Protein AF-X6CIQ8-F1 (afdb_monomer)

Sequence (81 aa):
MLKATYQPQPVKWVEIPKPDGGVRKLGVPCVVDRLIQQALLQVLQEQWGPTFSEHSYGFRPERSAHQAVAQAQCYIAEGYS

Nearest PDB structures (foldseek):
  6ar1-assembly2_D  TM=9.530E-01  e=1.218E-06  Geobacillus stearothermophilus
  6ar1-assembly1_A  TM=9.598E-01  e=1.390E-06  Geobacillus stearoth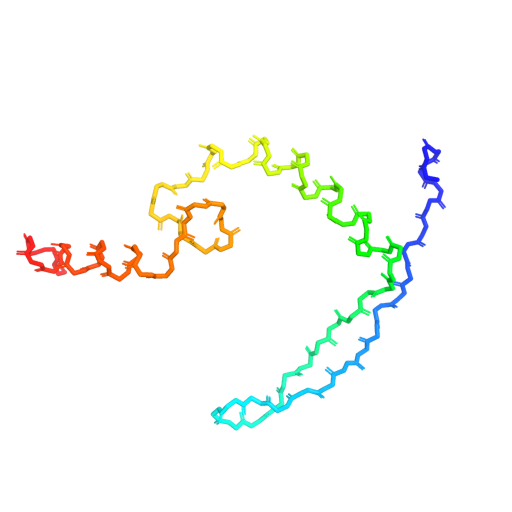ermophilus
  5irg-assembly1_A  TM=9.058E-01  e=1.000E-06  Roseburia intestinalis XB6B4
  5hhl-assembly4_G  TM=9.266E-01  e=1.808E-06  Agathobacter 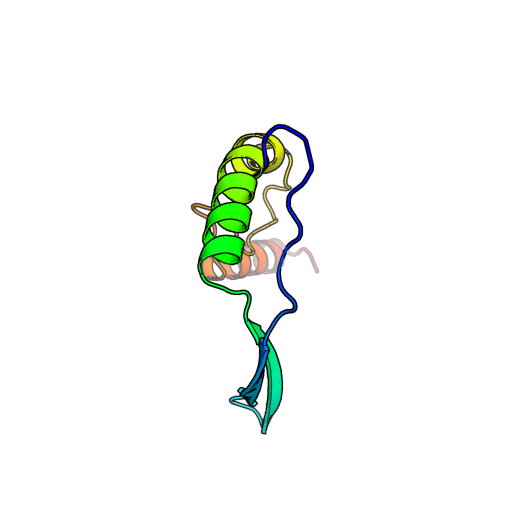rectalis M104/1
  6mec-assembly1_C  TM=8.139E-01  e=5.166E-03  Thermosynechococcus vestitus BP-1

Mean predicted aligned error: 5.09 Å

Solvent-accessible surface area (backbone atoms only — not comparable to full-atom values): 5178 Å² total; per-residue (Å²): 90,98,82,72,73,64,75,82,72,81,56,45,80,44,78,42,78,41,95,91,59,64,74,44,80,42,72,48,59,52,76,6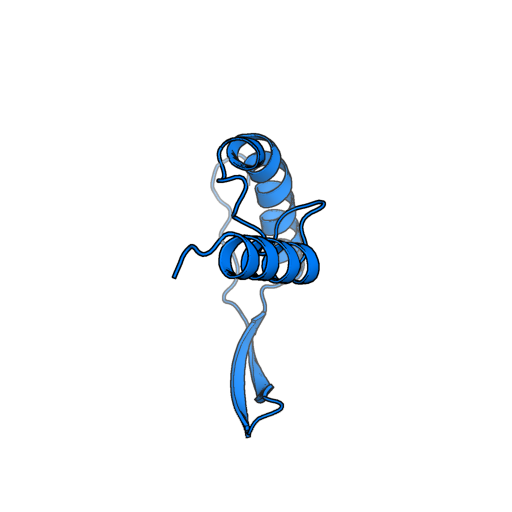7,53,50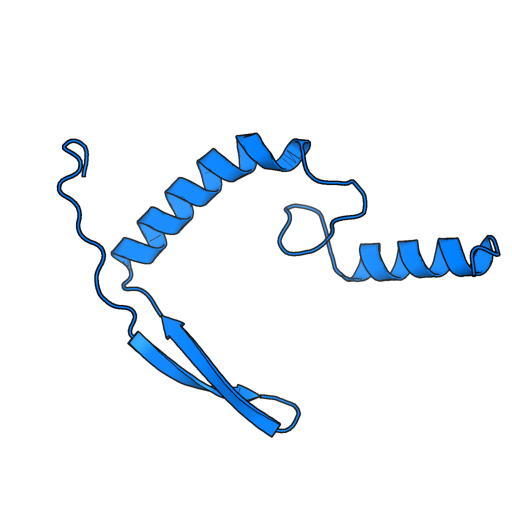,52,51,53,50,56,50,46,57,60,51,44,70,69,47,58,80,76,53,59,90,90,63,32,79,98,41,87,102,41,40,72,66,58,50,53,52,53,53,52,51,39,53,75,73,64,63,124

Radius of gyration: 18.74 Å; Cα contacts (8 Å, |Δi|>4): 52; chains: 1; bounding box: 38×37×49 Å

Secondary structure (DSSP, 8-state):
-TTS---PPPPEEEEEE-TTSSEEEEEE--HHHHHHHHHHHHHHHHHHGGGS-TT--TT-TT--HHHHHHHHHHHHHTT--

Structure (mmCIF, N/CA/C/O backbone):
data_AF-X6CIQ8-F1
#
_entry.id   AF-X6CIQ8-F1
#
loop_
_atom_site.group_PDB
_atom_site.id
_atom_site.type_symbol
_atom_site.label_atom_id
_atom_site.label_alt_id
_atom_site.label_comp_id
_atom_site.label_asym_id
_atom_site.label_entity_id
_atom_site.label_seq_id
_atom_site.pdbx_PDB_ins_code
_atom_site.Cartn_x
_atom_site.Cartn_y
_atom_site.Cartn_z
_atom_site.occupancy
_atom_site.B_iso_or_equiv
_atom_site.auth_seq_id
_atom_site.auth_comp_id
_atom_site.auth_asym_id
_atom_site.auth_atom_id
_atom_site.pdbx_PDB_model_num
ATOM 1 N N . MET A 1 1 ? -10.956 9.699 19.823 1.00 63.50 1 MET A N 1
ATOM 2 C CA . MET A 1 1 ? -9.855 9.864 18.847 1.00 63.50 1 MET A CA 1
ATOM 3 C C . MET A 1 1 ? -8.971 11.066 19.121 1.00 63.50 1 MET A C 1
ATOM 5 O O . MET A 1 1 ? -7.808 10.851 19.403 1.00 63.50 1 MET A O 1
ATOM 9 N N . LEU A 1 2 ? -9.493 12.297 19.109 1.00 67.56 2 LEU A N 1
ATOM 10 C CA . LEU A 1 2 ? -8.678 13.523 19.241 1.00 67.56 2 LEU A CA 1
ATOM 11 C C . LEU A 1 2 ? -7.909 13.662 20.571 1.00 67.56 2 LEU A C 1
ATOM 13 O O . LEU A 1 2 ? -6.954 14.418 20.651 1.00 67.56 2 LEU A O 1
ATOM 17 N N . LYS A 1 3 ? -8.291 12.899 21.603 1.00 81.31 3 LYS A N 1
ATOM 18 C CA . LYS A 1 3 ? -7.562 12.784 22.879 1.00 81.31 3 LYS A CA 1
ATOM 19 C C . LYS A 1 3 ? -6.609 11.574 22.933 1.00 81.31 3 LYS A C 1
ATOM 21 O O . LYS A 1 3 ? -6.302 11.103 24.017 1.00 81.31 3 LYS A O 1
ATOM 26 N N . ALA A 1 4 ? -6.244 11.002 21.781 1.00 78.81 4 ALA A N 1
ATOM 27 C CA . ALA A 1 4 ? -5.450 9.771 21.646 1.00 78.81 4 ALA A CA 1
ATOM 28 C C . ALA A 1 4 ? -6.023 8.527 22.369 1.00 78.81 4 ALA A C 1
ATOM 30 O O . ALA A 1 4 ? -5.324 7.553 22.607 1.00 78.81 4 ALA A O 1
ATOM 31 N N . THR A 1 5 ? -7.320 8.524 22.685 1.00 91.62 5 THR A N 1
ATOM 32 C CA . THR A 1 5 ? -7.994 7.433 23.416 1.00 91.62 5 THR A CA 1
ATOM 33 C C . THR A 1 5 ? -8.507 6.295 22.533 1.00 91.62 5 THR A C 1
ATOM 35 O O . THR A 1 5 ? -9.176 5.389 23.022 1.00 91.62 5 THR A O 1
ATOM 38 N N . TYR A 1 6 ? -8.290 6.365 21.219 1.00 91.19 6 TYR A N 1
ATOM 39 C CA . TYR A 1 6 ? -8.824 5.362 20.303 1.00 91.19 6 TYR A CA 1
ATOM 40 C C . TYR A 1 6 ? -8.005 4.080 20.346 1.00 91.19 6 TYR A C 1
ATOM 42 O O . TYR A 1 6 ? -6.784 4.130 20.225 1.00 91.19 6 TYR A O 1
ATOM 50 N N . GLN A 1 7 ? -8.695 2.949 20.457 1.00 93.56 7 GLN A N 1
ATOM 51 C CA . GLN A 1 7 ? -8.096 1.627 20.378 1.00 93.56 7 GLN A CA 1
ATOM 52 C C . GLN A 1 7 ? -8.689 0.894 19.167 1.00 93.56 7 GLN A C 1
ATOM 54 O O . GLN A 1 7 ? -9.905 0.680 19.143 1.00 93.56 7 GLN A O 1
ATOM 59 N N . PRO A 1 8 ? -7.873 0.552 18.153 1.00 93.94 8 PRO A N 1
ATOM 60 C CA . PRO A 1 8 ? -8.340 -0.217 17.006 1.00 93.94 8 PRO A CA 1
ATOM 61 C C . PRO A 1 8 ? -8.759 -1.624 17.434 1.00 93.94 8 PRO A C 1
ATOM 63 O O . PRO A 1 8 ? -8.232 -2.178 18.403 1.00 93.94 8 PRO A O 1
ATOM 66 N N . GLN A 1 9 ? -9.700 -2.217 16.703 1.00 95.06 9 GLN A N 1
ATOM 67 C CA . GLN A 1 9 ? -10.143 -3.578 16.993 1.00 95.06 9 GLN A CA 1
ATOM 68 C C . GLN A 1 9 ? -9.159 -4.606 16.413 1.00 95.06 9 GLN A C 1
ATOM 70 O O . GLN A 1 9 ? -8.516 -4.345 15.390 1.00 95.06 9 GLN A O 1
ATOM 75 N N . PRO A 1 10 ? -9.046 -5.805 17.016 1.00 96.12 10 PRO A N 1
ATOM 76 C CA . PRO A 1 10 ? -8.286 -6.896 16.419 1.00 96.12 10 PRO A CA 1
ATOM 77 C C . PRO A 1 10 ? -8.790 -7.224 15.007 1.00 96.12 10 PRO A C 1
ATOM 79 O O . PRO A 1 10 ? -9.995 -7.280 14.756 1.00 96.12 10 PRO A O 1
ATOM 82 N N . VAL A 1 11 ? -7.864 -7.478 14.080 1.00 96.75 11 VAL A N 1
ATOM 83 C CA . VAL A 1 11 ? -8.215 -7.875 12.709 1.00 96.75 11 VAL A CA 1
ATOM 84 C C . VAL A 1 11 ? -8.848 -9.267 12.680 1.00 96.75 11 VAL A C 1
ATOM 86 O O . VAL A 1 11 ? -8.425 -10.177 13.396 1.00 96.75 11 VAL A O 1
ATOM 89 N N . LYS A 1 12 ? -9.836 -9.465 11.803 1.00 97.25 12 LYS A N 1
ATOM 90 C CA . LYS A 1 12 ? -10.418 -10.784 11.541 1.00 97.25 12 LYS A CA 1
ATOM 91 C C . LYS A 1 12 ? -9.527 -11.559 10.575 1.00 97.25 12 LYS A C 1
ATOM 93 O O . LYS A 1 12 ? -9.267 -11.090 9.469 1.00 97.25 12 LYS A O 1
ATOM 98 N N . TRP A 1 13 ? -9.117 -12.763 10.962 1.00 97.50 13 TRP A N 1
ATOM 99 C CA . TRP A 1 13 ? -8.379 -13.661 10.078 1.00 97.50 13 TRP A CA 1
ATOM 100 C C . TRP A 1 13 ? -9.316 -14.365 9.097 1.00 97.50 1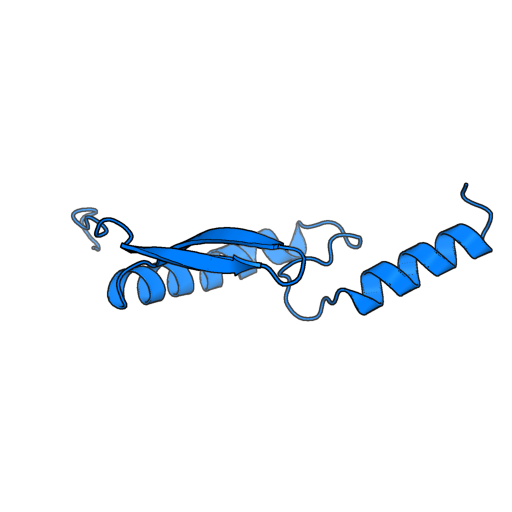3 TRP A C 1
ATOM 102 O O . TRP A 1 13 ? -10.307 -14.971 9.503 1.00 97.50 13 TRP A O 1
ATOM 112 N N . VAL A 1 14 ? -8.995 -14.279 7.809 1.00 97.44 14 VAL A N 1
ATOM 113 C CA . VAL A 1 14 ? -9.731 -14.936 6.724 1.00 97.44 14 VAL A CA 1
ATOM 114 C C . VAL A 1 14 ? -8.734 -15.654 5.827 1.00 97.44 14 VAL A C 1
ATOM 116 O O . VAL A 1 14 ? -7.773 -15.045 5.364 1.00 97.44 14 VAL A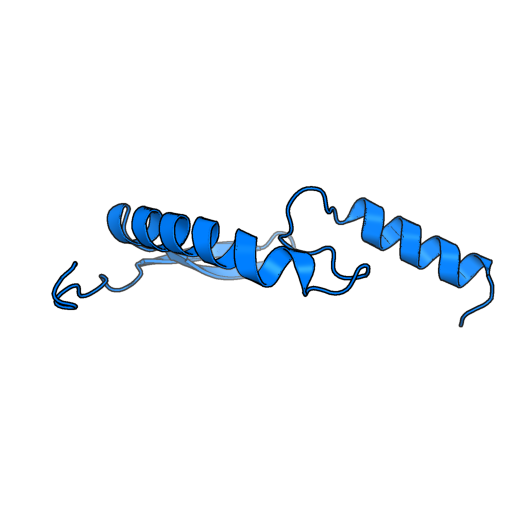 O 1
ATOM 119 N N . GLU A 1 15 ? -8.950 -16.938 5.576 1.00 97.81 15 GLU A N 1
ATOM 120 C CA . GLU A 1 15 ? -8.135 -17.712 4.642 1.00 97.81 15 GLU A CA 1
ATOM 121 C C . GLU A 1 15 ? -8.805 -17.738 3.271 1.00 97.81 15 GLU A C 1
ATOM 123 O O . GLU A 1 15 ? -9.997 -18.022 3.159 1.00 97.81 15 GLU A O 1
ATOM 128 N N . ILE A 1 16 ? -8.037 -17.421 2.230 1.00 97.00 16 ILE A N 1
ATOM 129 C CA . ILE A 1 16 ? -8.478 -17.503 0.836 1.00 97.00 16 ILE A CA 1
ATOM 130 C C . ILE A 1 16 ? -7.494 -18.358 0.026 1.00 97.00 16 ILE A C 1
ATOM 132 O O . ILE A 1 16 ? -6.289 -18.316 0.300 1.00 97.00 16 ILE A O 1
ATOM 136 N N . PRO A 1 17 ? -7.959 -19.131 -0.968 1.00 97.38 17 PRO A N 1
ATOM 137 C CA . PRO A 1 17 ? -7.067 -19.887 -1.840 1.00 97.38 17 PRO A CA 1
ATOM 138 C C . PRO A 1 17 ? -6.224 -18.944 -2.713 1.00 97.38 17 PRO A C 1
ATOM 140 O O . PRO A 1 17 ? -6.692 -17.885 -3.139 1.00 97.38 17 PRO A O 1
ATOM 143 N N . LYS A 1 18 ? -4.972 -19.322 -2.988 1.00 96.56 18 LYS A N 1
ATOM 144 C CA . LYS A 1 18 ? -4.137 -18.657 -4.003 1.00 96.56 18 LYS A CA 1
ATOM 145 C C . LYS A 1 18 ? -4.359 -19.306 -5.378 1.00 96.56 18 LYS A C 1
ATOM 147 O O . LYS A 1 18 ? -4.595 -20.513 -5.417 1.00 96.56 18 LYS A O 1
ATOM 152 N N . PRO A 1 19 ? -4.210 -18.556 -6.487 1.00 92.38 19 PRO A N 1
ATOM 153 C CA . PRO A 1 19 ? -4.306 -19.114 -7.840 1.00 92.38 19 PRO A CA 1
ATOM 154 C C . PRO A 1 19 ? -3.350 -20.290 -8.083 1.00 92.38 19 PRO A C 1
ATOM 156 O O . PRO A 1 19 ? -3.768 -21.317 -8.604 1.00 92.38 19 PRO A O 1
ATOM 159 N N . ASP A 1 20 ? -2.106 -20.177 -7.614 1.00 93.31 20 ASP A N 1
ATOM 160 C CA . ASP A 1 20 ? -1.051 -21.177 -7.846 1.00 93.31 20 ASP A CA 1
ATOM 161 C C . ASP A 1 20 ? -0.969 -22.246 -6.736 1.00 93.31 20 ASP A C 1
ATOM 163 O O . ASP A 1 20 ? 0.022 -22.964 -6.614 1.00 93.31 20 ASP A O 1
ATOM 167 N N . GLY A 1 21 ? -2.002 -22.341 -5.891 1.00 93.25 21 GLY A N 1
ATOM 168 C CA . GLY A 1 21 ? -2.072 -23.290 -4.781 1.00 93.25 21 GLY A CA 1
ATOM 169 C C . GLY A 1 21 ? -1.651 -22.731 -3.415 1.00 93.25 21 GLY A C 1
ATOM 170 O O . GLY A 1 21 ? -0.949 -21.725 -3.275 1.00 93.25 21 GLY A O 1
ATOM 171 N N . GLY A 1 22 ? -2.126 -23.400 -2.362 1.00 95.06 22 GLY A N 1
ATOM 172 C CA . GLY A 1 22 ? -1.973 -22.972 -0.970 1.00 95.06 22 GLY A CA 1
ATOM 173 C C . GLY A 1 22 ? -2.979 -21.897 -0.537 1.00 95.06 22 GLY A C 1
ATOM 174 O O . GLY A 1 22 ? -3.881 -21.510 -1.281 1.00 95.06 22 GLY A O 1
ATOM 175 N N . VAL A 1 23 ? -2.817 -21.408 0.697 1.00 96.75 23 VAL A N 1
ATOM 176 C CA . VAL A 1 23 ? -3.717 -20.423 1.319 1.00 96.75 23 VAL A CA 1
ATOM 177 C C . VAL A 1 23 ? -3.021 -19.084 1.559 1.00 96.75 23 VAL A C 1
ATOM 179 O O . VAL A 1 23 ? -1.823 -19.010 1.850 1.00 96.75 23 VAL A O 1
ATOM 182 N N . ARG A 1 24 ? -3.773 -17.991 1.424 1.00 97.25 24 ARG A N 1
ATOM 183 C CA . ARG A 1 24 ? -3.392 -16.642 1.849 1.00 97.25 24 ARG A CA 1
ATOM 184 C C . ARG A 1 24 ? -4.257 -16.257 3.041 1.00 97.25 24 ARG A C 1
ATOM 186 O O . ARG A 1 24 ? -5.477 -16.184 2.932 1.00 97.25 24 ARG A O 1
ATOM 193 N N . LYS A 1 25 ? -3.606 -15.974 4.165 1.00 97.19 25 LYS A N 1
ATOM 194 C CA . LYS A 1 25 ? -4.251 -15.481 5.378 1.00 97.19 25 LYS A CA 1
ATOM 195 C C . LYS A 1 25 ? -4.334 -13.953 5.323 1.00 97.19 25 LYS A C 1
ATOM 197 O O . LYS A 1 25 ? -3.307 -13.281 5.306 1.00 97.19 25 LYS A O 1
ATOM 202 N N . LEU A 1 26 ? -5.546 -13.411 5.252 1.00 97.38 26 LEU A N 1
ATOM 203 C CA . LEU A 1 26 ? -5.839 -11.979 5.254 1.00 97.38 26 LEU A CA 1
ATOM 204 C C . LEU A 1 26 ? -6.239 -11.520 6.658 1.00 97.38 26 LEU A C 1
ATOM 206 O O . LEU A 1 26 ? -7.039 -12.180 7.320 1.00 97.38 26 LEU A O 1
ATOM 210 N N . GLY A 1 27 ? -5.711 -10.376 7.091 1.00 97.62 27 GLY A N 1
ATOM 211 C CA . GLY A 1 27 ? -6.198 -9.654 8.265 1.00 97.62 27 GLY A CA 1
ATOM 212 C C . GLY A 1 27 ? -7.172 -8.569 7.822 1.00 97.62 27 GLY A C 1
ATOM 213 O O . GLY A 1 27 ? -6.749 -7.579 7.236 1.00 97.62 27 GLY A O 1
ATOM 214 N N . VAL A 1 28 ? -8.468 -8.757 8.068 1.00 97.31 28 VAL A N 1
ATOM 215 C CA . VAL A 1 28 ? -9.526 -7.820 7.668 1.00 97.31 28 VAL A CA 1
ATOM 216 C C . VAL A 1 28 ? -9.902 -6.939 8.869 1.00 97.31 28 VAL A C 1
ATOM 218 O O . VAL A 1 28 ? -10.493 -7.458 9.821 1.00 97.31 28 VAL A O 1
ATOM 221 N N . PRO A 1 29 ? -9.588 -5.627 8.867 1.00 97.56 29 PRO A N 1
ATOM 222 C CA . PRO A 1 29 ? -9.989 -4.717 9.942 1.00 97.56 29 PRO A CA 1
ATOM 223 C C . PRO A 1 29 ? -11.500 -4.457 9.927 1.00 97.56 29 PRO A C 1
ATOM 225 O O . PRO A 1 29 ? -12.157 -4.650 8.895 1.00 97.56 29 PRO A O 1
ATOM 228 N N . CYS A 1 30 ? -12.060 -3.960 11.034 1.00 97.25 30 CYS A N 1
ATOM 229 C CA . CYS A 1 30 ? -13.453 -3.509 11.053 1.00 97.25 30 CYS A CA 1
ATOM 230 C C . CYS A 1 30 ? -13.660 -2.291 10.127 1.00 97.25 30 CYS A C 1
ATOM 232 O O . CYS A 1 30 ? -12.706 -1.642 9.699 1.00 97.25 30 CYS A O 1
ATOM 234 N N . VAL A 1 31 ? -14.914 -1.974 9.785 1.00 97.19 31 VAL A N 1
ATOM 235 C CA . VAL A 1 31 ? -15.229 -0.882 8.839 1.00 97.19 31 VAL A CA 1
ATOM 236 C C . VAL A 1 31 ? -14.669 0.462 9.319 1.00 97.19 31 VAL A C 1
ATOM 238 O O . VAL A 1 31 ? -14.120 1.214 8.518 1.00 97.19 31 VAL A O 1
ATOM 241 N N . VAL A 1 32 ? -14.763 0.731 10.623 1.00 96.38 32 VAL A N 1
ATOM 242 C CA . VAL A 1 32 ? -14.270 1.971 11.235 1.00 96.38 32 VAL A CA 1
ATOM 243 C C . VAL A 1 32 ? -12.747 2.054 11.130 1.00 96.38 32 VAL A C 1
ATOM 245 O O . VAL A 1 32 ? -12.231 3.067 10.669 1.00 96.38 32 VAL A O 1
ATOM 248 N N . ASP A 1 33 ? -12.026 0.973 11.440 1.00 96.81 33 ASP A N 1
ATOM 249 C CA . ASP A 1 33 ? -10.564 0.931 11.303 1.00 96.81 33 ASP A CA 1
ATOM 250 C C . ASP A 1 33 ? -10.110 1.151 9.857 1.00 96.81 33 ASP A C 1
ATOM 252 O O . ASP A 1 33 ? -9.152 1.885 9.629 1.00 96.81 33 ASP A O 1
ATOM 256 N N . ARG A 1 34 ? -10.813 0.583 8.866 1.00 97.81 34 ARG A N 1
ATOM 257 C CA . ARG A 1 34 ? -10.495 0.824 7.446 1.00 97.81 34 ARG A CA 1
ATOM 258 C C . ARG A 1 34 ? -10.711 2.281 7.046 1.00 97.81 34 ARG A C 1
ATOM 260 O O . ARG A 1 34 ? -9.892 2.827 6.317 1.00 97.81 34 ARG A O 1
ATOM 267 N N . LEU A 1 35 ? -11.779 2.914 7.537 1.00 97.38 35 LEU A N 1
ATOM 268 C CA . LEU A 1 35 ? -12.031 4.339 7.308 1.00 97.38 35 LEU A CA 1
ATOM 269 C C . LEU A 1 35 ? -10.887 5.195 7.870 1.00 97.38 35 LEU A C 1
ATOM 271 O O . LEU A 1 35 ? -10.382 6.079 7.186 1.00 97.38 35 LEU A O 1
ATOM 275 N N . ILE A 1 36 ? -10.451 4.903 9.094 1.00 96.12 36 ILE A N 1
ATOM 276 C CA . ILE A 1 36 ? -9.358 5.626 9.755 1.00 96.12 36 ILE A CA 1
ATOM 277 C C . ILE A 1 36 ? -8.038 5.415 9.014 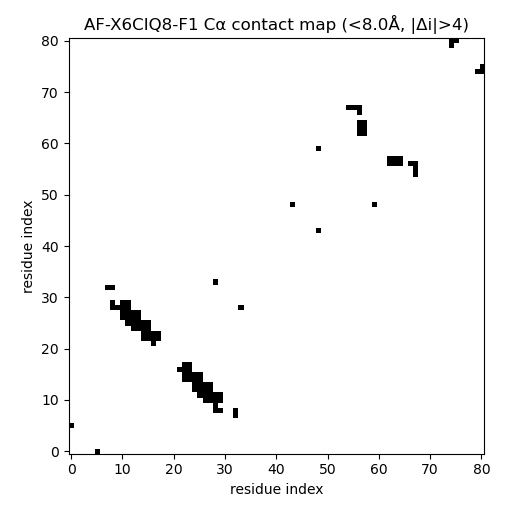1.00 96.12 36 ILE A C 1
ATOM 279 O O . ILE A 1 36 ? -7.333 6.381 8.737 1.00 96.12 36 ILE A O 1
ATOM 283 N N . GLN A 1 37 ? -7.708 4.168 8.670 1.00 97.19 37 GLN A N 1
ATOM 284 C CA . GLN A 1 37 ? -6.506 3.835 7.901 1.00 97.19 37 GLN A CA 1
ATOM 285 C C . GLN A 1 37 ? -6.496 4.550 6.546 1.00 97.19 37 GLN A C 1
ATOM 287 O O . GLN A 1 37 ? -5.458 5.069 6.146 1.00 97.19 37 GLN A O 1
ATOM 292 N N . GLN A 1 38 ? -7.646 4.639 5.871 1.00 97.94 38 GLN A N 1
ATOM 293 C CA . GLN A 1 38 ? -7.770 5.359 4.606 1.00 97.94 38 GLN A CA 1
ATOM 294 C C . GLN A 1 38 ? -7.592 6.874 4.776 1.00 97.94 38 GLN A C 1
ATOM 296 O O . GLN A 1 38 ? -6.918 7.496 3.959 1.00 97.94 38 GLN A O 1
ATOM 301 N N . ALA A 1 39 ? -8.154 7.466 5.832 1.00 96.88 39 ALA A N 1
ATOM 302 C CA . ALA A 1 39 ? -7.968 8.886 6.131 1.00 96.88 39 ALA A CA 1
ATOM 303 C C . ALA A 1 39 ? -6.493 9.214 6.426 1.00 96.88 39 ALA A C 1
ATOM 305 O O . ALA A 1 39 ? -5.967 10.209 5.934 1.00 96.88 39 ALA A O 1
ATOM 306 N N . LEU A 1 40 ? -5.801 8.346 7.174 1.00 96.25 40 LEU A N 1
ATOM 307 C CA . LEU A 1 40 ? -4.359 8.468 7.398 1.00 96.25 40 LEU A CA 1
ATOM 308 C C . LEU A 1 40 ? -3.577 8.341 6.087 1.00 96.25 40 LEU A C 1
ATOM 310 O O . LEU A 1 40 ? -2.693 9.152 5.829 1.00 96.25 40 LEU A O 1
ATOM 314 N N . LEU A 1 41 ? -3.917 7.355 5.250 1.00 97.00 41 LEU A N 1
ATOM 315 C CA . LEU A 1 41 ? -3.267 7.151 3.959 1.00 97.00 41 LEU A CA 1
ATOM 316 C C . LEU A 1 41 ? -3.364 8.399 3.078 1.00 97.00 41 LEU A C 1
ATOM 318 O O . LEU A 1 41 ? -2.353 8.780 2.510 1.00 97.00 41 LEU A O 1
ATOM 322 N N . GLN A 1 42 ? -4.528 9.050 2.998 1.00 96.50 42 GLN A N 1
ATOM 323 C CA . GLN A 1 42 ? -4.713 10.262 2.187 1.00 96.50 42 GLN A CA 1
ATOM 324 C C . GLN A 1 42 ? -3.731 11.374 2.584 1.00 96.50 42 GLN A C 1
ATOM 326 O O . GLN A 1 42 ? -3.043 11.915 1.725 1.00 96.50 42 GLN A O 1
ATOM 331 N N . VAL A 1 43 ? -3.588 11.642 3.886 1.00 96.81 43 VAL A N 1
ATOM 332 C CA . VAL A 1 43 ? -2.669 12.678 4.392 1.00 96.81 43 VAL A CA 1
ATOM 333 C C . VAL A 1 43 ? -1.203 12.287 4.176 1.00 96.81 43 VAL A C 1
ATOM 335 O O . VAL A 1 43 ? -0.391 13.088 3.719 1.00 96.81 43 VAL A O 1
ATOM 338 N N . LEU A 1 44 ? -0.842 11.042 4.495 1.00 96.50 44 LEU A N 1
ATOM 339 C CA . LEU A 1 44 ? 0.542 10.572 4.384 1.00 96.50 44 LEU A CA 1
ATOM 340 C C . LEU A 1 44 ? 0.996 10.445 2.926 1.00 96.50 44 LEU A C 1
ATOM 342 O O . LEU A 1 44 ? 2.160 10.677 2.610 1.00 96.50 44 LEU A O 1
ATOM 346 N N . GLN A 1 45 ? 0.083 10.088 2.027 1.00 95.06 45 GLN A N 1
ATOM 347 C CA . GLN A 1 45 ? 0.359 9.934 0.607 1.00 95.06 45 GLN A CA 1
ATOM 348 C C . GLN A 1 45 ? 0.681 11.267 -0.066 1.00 95.06 45 GLN A C 1
ATOM 350 O O . GLN A 1 45 ? 1.588 11.303 -0.895 1.00 95.06 45 GLN A O 1
ATOM 355 N N . GLU A 1 46 ? 0.007 12.353 0.315 1.00 94.25 46 GLU A N 1
ATOM 356 C CA . GLU A 1 46 ? 0.355 13.703 -0.144 1.00 94.25 46 GLU A CA 1
ATOM 357 C C . GLU A 1 46 ? 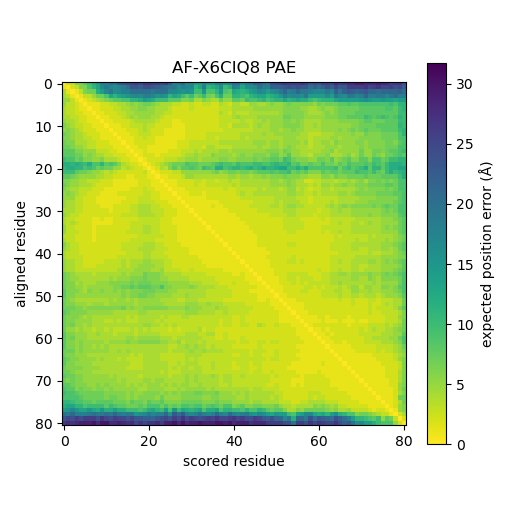1.779 14.089 0.279 1.00 94.25 46 GLU A C 1
ATOM 359 O O . GLU A 1 46 ? 2.523 14.683 -0.501 1.00 94.25 46 GLU A O 1
ATOM 364 N N . GLN A 1 47 ? 2.196 13.690 1.484 1.00 94.69 47 GLN A N 1
ATOM 365 C CA . GLN A 1 47 ? 3.522 14.008 2.012 1.00 94.69 47 GLN A CA 1
ATOM 366 C C . GLN A 1 47 ? 4.641 13.137 1.417 1.00 94.69 47 GLN A C 1
ATOM 368 O O . GLN A 1 47 ? 5.714 13.643 1.091 1.00 94.69 47 GLN A O 1
ATOM 373 N N . TRP A 1 48 ? 4.428 11.824 1.301 1.00 94.44 48 TRP A N 1
ATOM 374 C CA . TRP A 1 48 ? 5.473 10.872 0.898 1.00 94.44 48 TRP A CA 1
ATOM 375 C C . TRP A 1 48 ? 5.474 10.558 -0.593 1.00 94.44 48 TRP A C 1
ATOM 377 O O . TRP A 1 48 ? 6.520 10.201 -1.134 1.00 94.44 48 TRP A O 1
ATOM 387 N N . GLY A 1 49 ? 4.338 10.715 -1.274 1.00 91.19 49 GLY A N 1
ATOM 388 C CA . GLY A 1 49 ? 4.176 10.444 -2.703 1.00 91.19 49 GLY A CA 1
ATOM 389 C C . GLY A 1 49 ? 5.297 11.023 -3.579 1.00 91.19 49 GLY A C 1
ATOM 390 O O . GLY A 1 49 ? 5.852 10.260 -4.379 1.00 91.19 49 GLY A O 1
ATOM 391 N N . 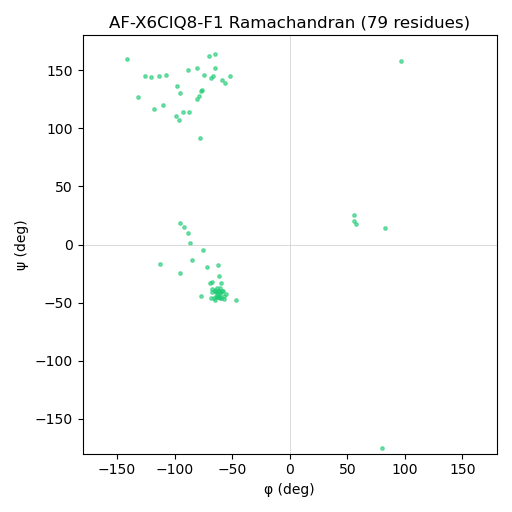PRO A 1 50 ? 5.674 12.307 -3.400 1.00 94.25 50 PRO A N 1
ATOM 392 C CA . PRO A 1 50 ? 6.759 12.951 -4.149 1.00 94.25 50 PRO A CA 1
ATOM 393 C C . PRO A 1 50 ? 8.174 12.488 -3.774 1.00 94.25 50 PRO A C 1
ATOM 395 O O . PRO A 1 50 ? 9.106 12.697 -4.540 1.00 94.25 50 PRO A O 1
ATOM 398 N N . THR A 1 51 ? 8.362 11.878 -2.600 1.00 95.88 51 THR A N 1
ATOM 399 C CA . THR A 1 51 ? 9.686 11.417 -2.134 1.00 95.88 51 THR A CA 1
ATOM 400 C C . THR A 1 51 ? 10.062 10.029 -2.649 1.00 95.88 51 THR A C 1
ATOM 402 O O . THR A 1 51 ? 11.212 9.608 -2.527 1.00 95.88 51 THR A O 1
ATOM 405 N N . PHE A 1 52 ? 9.102 9.292 -3.210 1.00 96.06 52 PHE A N 1
ATOM 406 C CA . PHE A 1 52 ? 9.360 7.965 -3.754 1.00 96.06 52 PHE A CA 1
ATOM 407 C C . PHE A 1 52 ? 10.108 8.036 -5.086 1.00 96.06 52 PHE A C 1
ATOM 409 O O . PHE A 1 52 ? 9.840 8.898 -5.915 1.00 96.06 52 PHE A O 1
ATOM 416 N N . SER A 1 53 ? 10.981 7.053 -5.320 1.00 95.81 53 SER A N 1
ATOM 417 C CA . SER A 1 53 ? 11.697 6.881 -6.590 1.00 95.81 53 SER A CA 1
ATOM 418 C C . SER A 1 53 ? 10.750 6.873 -7.796 1.00 95.81 53 SER A C 1
ATOM 420 O O . SER A 1 53 ? 9.658 6.299 -7.743 1.00 95.81 53 SER A O 1
ATOM 422 N N . GLU A 1 54 ? 11.206 7.426 -8.919 1.00 94.38 54 GLU A N 1
ATOM 423 C CA . GLU A 1 54 ? 10.498 7.339 -10.202 1.00 94.38 54 GLU A CA 1
ATOM 424 C C . GLU A 1 54 ? 10.331 5.896 -10.696 1.00 94.38 54 GLU A C 1
ATOM 426 O O . GLU A 1 54 ? 9.335 5.577 -11.343 1.00 94.38 54 GLU A O 1
ATOM 431 N N . HIS A 1 55 ? 11.235 4.996 -10.301 1.00 95.12 55 HIS A N 1
ATOM 432 C CA . HIS A 1 55 ? 11.172 3.567 -10.623 1.00 95.12 55 HIS A CA 1
ATOM 433 C C . HIS A 1 55 ? 10.371 2.748 -9.594 1.00 95.12 55 HIS A C 1
ATOM 435 O O . HIS A 1 55 ? 10.381 1.517 -9.619 1.00 95.12 55 HIS A O 1
ATOM 441 N N . SER A 1 56 ? 9.665 3.416 -8.676 1.00 96.44 56 SER A N 1
ATOM 442 C CA . SER A 1 56 ? 8.707 2.780 -7.771 1.00 96.44 56 SER A CA 1
ATOM 443 C C . SER A 1 56 ? 7.302 2.830 -8.371 1.00 96.44 56 SER A C 1
ATOM 445 O O . SER A 1 56 ? 6.717 3.908 -8.502 1.00 96.44 56 SER A O 1
ATOM 447 N N . TYR A 1 57 ? 6.748 1.663 -8.712 1.00 97.00 57 TYR A N 1
ATOM 448 C CA . TYR A 1 57 ? 5.456 1.548 -9.406 1.00 97.00 57 TYR A CA 1
ATOM 449 C C . TYR A 1 57 ? 4.335 0.919 -8.565 1.00 97.00 57 TYR A C 1
ATOM 451 O O . TYR A 1 57 ? 3.161 1.029 -8.912 1.00 97.00 57 TYR A O 1
ATOM 459 N N . GLY A 1 58 ? 4.673 0.233 -7.471 1.00 95.75 58 GLY A N 1
ATOM 460 C CA . GLY A 1 58 ? 3.705 -0.513 -6.666 1.00 95.75 58 GLY A CA 1
ATOM 461 C C . GLY A 1 58 ? 2.849 0.391 -5.780 1.00 95.75 58 GLY A C 1
ATOM 462 O O . GLY A 1 58 ? 3.387 1.231 -5.068 1.00 95.75 58 GLY A O 1
ATOM 463 N N . PHE A 1 59 ? 1.528 0.176 -5.782 1.00 94.44 59 PHE A N 1
ATOM 464 C CA . PHE A 1 59 ? 0.562 0.826 -4.877 1.00 94.44 59 PHE A CA 1
ATOM 465 C C . PHE A 1 59 ? 0.577 2.366 -4.898 1.00 94.44 59 PHE A C 1
ATOM 467 O O . PHE A 1 59 ? 0.198 3.007 -3.917 1.00 94.44 59 PHE A O 1
ATOM 474 N N . ARG A 1 60 ? 1.008 2.971 -6.011 1.00 95.31 60 ARG A N 1
ATOM 475 C CA . ARG A 1 60 ? 1.081 4.427 -6.173 1.00 95.31 60 ARG A CA 1
ATOM 476 C C . ARG A 1 60 ? -0.013 4.940 -7.117 1.00 95.31 60 ARG A C 1
ATOM 478 O O . ARG A 1 60 ? -0.349 4.243 -8.075 1.00 95.31 60 ARG A O 1
ATOM 485 N N . PRO A 1 61 ? -0.557 6.149 -6.883 1.00 93.50 61 PRO A N 1
ATOM 486 C CA . PRO A 1 61 ? -1.459 6.798 -7.826 1.00 93.50 61 PRO A CA 1
ATOM 487 C C . PRO A 1 61 ? -0.751 6.972 -9.165 1.00 93.50 61 PRO A C 1
ATOM 489 O O . PRO A 1 61 ? 0.446 7.255 -9.193 1.00 93.50 61 PRO A O 1
ATOM 492 N N . GLU A 1 62 ? -1.485 6.774 -10.259 1.00 94.00 62 GLU A N 1
ATOM 493 C CA . GLU A 1 62 ? -0.986 6.995 -11.627 1.00 94.00 62 GLU A CA 1
ATOM 494 C C . GLU A 1 62 ? 0.274 6.180 -11.994 1.00 94.00 62 GLU A C 1
ATOM 496 O O . GLU A 1 62 ? 0.977 6.480 -12.964 1.00 94.00 62 GLU A O 1
ATOM 501 N N . ARG A 1 63 ? 0.567 5.123 -11.226 1.00 96.25 63 ARG A N 1
ATOM 502 C CA . ARG A 1 63 ? 1.627 4.153 -11.498 1.00 96.25 63 ARG A CA 1
ATOM 503 C C . ARG A 1 63 ? 1.021 2.756 -11.638 1.00 96.25 63 ARG A C 1
ATOM 505 O O . ARG A 1 63 ? 0.056 2.409 -10.960 1.00 96.25 63 ARG A O 1
ATOM 512 N N . SER A 1 64 ? 1.572 1.946 -12.538 1.00 97.38 64 SER A N 1
ATOM 513 C CA . SER A 1 64 ? 1.044 0.617 -12.863 1.00 97.38 64 SER A CA 1
ATOM 514 C C . SER A 1 64 ? 2.145 -0.416 -13.088 1.00 97.38 64 SER A C 1
ATOM 516 O O . SER A 1 64 ? 3.279 -0.082 -13.436 1.00 97.38 64 SER A O 1
ATOM 518 N N . ALA A 1 65 ? 1.788 -1.697 -12.962 1.00 97.19 65 ALA A N 1
ATOM 519 C CA . ALA A 1 65 ? 2.693 -2.802 -13.275 1.00 97.19 65 ALA A CA 1
ATOM 520 C C . ALA A 1 65 ? 3.159 -2.783 -14.744 1.00 97.19 65 ALA A C 1
ATOM 522 O O . ALA A 1 65 ? 4.301 -3.127 -15.028 1.00 97.19 65 ALA A O 1
ATOM 523 N N . HIS A 1 66 ? 2.313 -2.325 -15.673 1.00 97.56 66 HIS A N 1
ATOM 524 C CA . HIS A 1 66 ? 2.679 -2.209 -17.087 1.00 97.56 66 HIS A CA 1
ATOM 525 C C . HIS A 1 66 ? 3.802 -1.196 -17.322 1.00 97.56 66 HIS A C 1
ATOM 527 O O . HIS A 1 66 ? 4.718 -1.484 -18.085 1.00 97.56 66 HIS A O 1
ATOM 533 N N . GLN A 1 67 ? 3.777 -0.047 -16.636 1.00 97.75 67 GLN A N 1
ATOM 534 C CA . GLN A 1 67 ? 4.871 0.928 -16.716 1.00 97.75 67 GLN A CA 1
ATOM 535 C C . GLN A 1 67 ? 6.187 0.346 -16.186 1.00 97.75 67 GLN A C 1
ATOM 537 O O . GLN A 1 67 ? 7.233 0.591 -16.779 1.00 97.75 67 GLN A O 1
ATOM 542 N N . ALA A 1 68 ? 6.136 -0.465 -15.123 1.00 97.25 68 ALA A N 1
ATOM 543 C CA . ALA A 1 68 ? 7.320 -1.146 -14.599 1.00 97.25 68 ALA A CA 1
ATOM 544 C C . ALA A 1 68 ? 7.927 -2.118 -15.627 1.00 97.25 68 ALA A C 1
ATOM 546 O O . ALA A 1 68 ? 9.136 -2.116 -15.845 1.00 97.25 68 ALA A O 1
ATOM 547 N N . VAL A 1 69 ? 7.084 -2.920 -16.289 1.00 97.62 69 VAL A N 1
ATOM 548 C CA . VAL A 1 69 ? 7.521 -3.856 -17.339 1.00 97.62 69 VAL A CA 1
ATOM 549 C C . VAL A 1 69 ? 8.098 -3.108 -18.541 1.00 97.62 69 VAL A C 1
ATOM 551 O O . VAL A 1 69 ? 9.156 -3.490 -19.033 1.00 97.62 69 VAL A O 1
ATOM 554 N N . ALA A 1 70 ? 7.450 -2.030 -18.986 1.00 96.88 70 ALA A N 1
ATOM 555 C CA . ALA A 1 70 ? 7.938 -1.219 -20.100 1.00 96.88 70 ALA A CA 1
ATOM 556 C C . ALA A 1 70 ? 9.314 -0.606 -19.794 1.00 96.88 70 ALA A C 1
ATOM 558 O O . ALA A 1 70 ? 10.225 -0.709 -20.609 1.00 96.88 70 ALA A O 1
ATOM 559 N N . GLN A 1 71 ? 9.500 -0.046 -18.592 1.00 96.19 71 GLN A N 1
ATOM 560 C CA . GLN A 1 71 ? 10.796 0.492 -18.176 1.00 96.19 71 GLN A CA 1
ATOM 561 C C . GLN A 1 71 ? 11.885 -0.590 -18.153 1.00 96.19 71 GLN A C 1
ATOM 563 O O . GLN A 1 71 ? 12.996 -0.354 -18.622 1.00 96.19 71 GLN A O 1
ATOM 568 N N . ALA A 1 72 ? 11.564 -1.786 -17.648 1.00 95.69 72 ALA A N 1
ATOM 569 C CA . ALA A 1 72 ? 12.494 -2.912 -17.644 1.00 95.69 72 ALA A CA 1
ATOM 570 C C . ALA A 1 72 ? 12.894 -3.339 -19.068 1.00 95.69 72 ALA A C 1
ATOM 572 O O . ALA A 1 72 ? 14.062 -3.626 -19.318 1.00 95.69 72 ALA A O 1
ATOM 573 N N . GLN A 1 73 ? 11.951 -3.339 -20.015 1.00 96.12 73 GLN A N 1
ATOM 574 C CA . GLN A 1 73 ? 12.233 -3.637 -21.422 1.00 96.12 73 GLN A CA 1
ATOM 575 C C . GLN A 1 73 ? 13.149 -2.591 -22.069 1.00 96.12 73 GLN A C 1
ATOM 577 O O . GLN A 1 73 ? 14.049 -2.971 -22.816 1.00 96.12 73 GLN A O 1
ATOM 582 N N . CYS A 1 74 ? 12.966 -1.302 -21.757 1.00 95.19 74 CYS A N 1
ATOM 583 C CA . CYS A 1 74 ? 13.857 -0.244 -22.240 1.00 95.19 74 CYS A CA 1
ATOM 584 C C . CYS A 1 74 ? 15.303 -0.467 -21.779 1.00 95.19 74 CYS A C 1
ATOM 586 O O . CYS A 1 74 ? 16.208 -0.423 -22.605 1.00 95.19 74 CYS A O 1
ATOM 588 N N . TYR A 1 75 ? 15.526 -0.797 -20.501 1.00 94.44 75 TYR A N 1
ATOM 589 C CA . TYR A 1 75 ? 16.880 -1.064 -19.994 1.00 94.44 75 TYR A CA 1
ATOM 590 C C . TYR A 1 75 ? 17.562 -2.240 -20.692 1.00 94.44 75 TYR A C 1
ATOM 592 O O . TYR A 1 75 ? 18.735 -2.146 -21.050 1.00 94.44 75 TYR A O 1
ATOM 600 N N . ILE A 1 76 ? 16.815 -3.319 -20.947 1.00 94.75 76 ILE A N 1
ATOM 601 C CA . ILE A 1 76 ? 17.332 -4.472 -21.693 1.00 94.75 76 ILE A CA 1
ATOM 602 C C . ILE A 1 76 ? 17.720 -4.056 -23.121 1.00 94.75 76 ILE A C 1
ATOM 604 O O . ILE A 1 76 ? 18.775 -4.455 -23.610 1.00 94.75 76 ILE A O 1
ATOM 608 N N . ALA A 1 77 ? 16.895 -3.243 -23.789 1.00 93.25 77 ALA A N 1
ATOM 609 C CA . ALA A 1 77 ? 17.162 -2.771 -25.148 1.00 93.25 77 ALA A CA 1
ATOM 610 C C . ALA A 1 77 ? 18.367 -1.816 -25.230 1.00 93.25 77 ALA A C 1
ATOM 612 O O . ALA A 1 77 ? 19.093 -1.824 -26.221 1.00 93.25 77 ALA A O 1
ATOM 613 N N . GLU A 1 78 ? 18.598 -1.025 -24.183 1.00 92.06 78 GLU A N 1
ATOM 614 C CA . GLU A 1 78 ? 19.748 -0.122 -24.054 1.00 92.06 78 GLU A CA 1
ATOM 615 C C . GLU A 1 78 ? 21.062 -0.856 -23.719 1.00 92.06 78 GLU A C 1
ATOM 617 O O . GLU A 1 78 ? 22.126 -0.238 -23.714 1.00 92.06 78 GLU A O 1
ATOM 622 N N . GLY A 1 79 ? 21.018 -2.173 -23.484 1.00 83.94 79 GLY A N 1
ATOM 623 C CA . GLY A 1 79 ? 22.198 -2.990 -23.193 1.00 83.94 79 GLY A CA 1
ATOM 624 C C . GLY A 1 79 ? 22.643 -2.951 -21.731 1.00 83.94 79 GLY A C 1
ATOM 625 O O . GLY A 1 79 ? 23.746 -3.399 -21.420 1.00 83.94 79 GLY A O 1
ATOM 626 N N . TYR A 1 80 ? 21.799 -2.444 -20.828 1.00 61.62 80 TYR A N 1
ATOM 627 C CA . TYR A 1 80 ? 22.017 -2.575 -19.391 1.00 61.62 80 TYR A CA 1
ATOM 628 C C . TYR A 1 80 ? 21.615 -3.992 -18.962 1.00 61.62 80 TYR A C 1
ATOM 630 O O . TYR A 1 80 ? 20.446 -4.267 -18.686 1.00 61.62 80 TYR A O 1
ATOM 638 N N . SER A 1 81 ? 22.593 -4.901 -18.965 1.00 54.53 81 SER A N 1
ATOM 639 C CA . SER A 1 81 ? 22.514 -6.246 -18.375 1.00 54.53 81 SER A CA 1
ATOM 640 C C . SER A 1 81 ? 23.179 -6.292 -17.009 1.00 54.53 81 SER A C 1
ATOM 642 O O . SER A 1 81 ? 24.342 -5.830 -16.944 1.00 54.53 81 SER A O 1
#

Foldseek 3Di:
DVVPPDDFDFFDWDWDADPVGDIDTDGHGDPVVVVVVVVVCVVVCVVCVVVDDPLDQPPHPPGDPVVNVVVVVVCVVVVND

pLDDT: mean 93.61, std 8.0, range [54.53, 97.94]